Protein AF-A0A3M2HFK4-F1 (afdb_monomer_lite)

Radius of gyration: 16.86 Å; chains: 1; bounding box: 37×34×48 Å

Secondary structure (DSSP, 8-state):
-GGGTTSBP-SS--TT----BPPPHHHHHHHHHTT----B--SS---GGGS-HHHHHHHHHHHHHHHHHHHTS---EEEPGGG---HHHHHHHHHTT-SEEEEESTT-S-S--TTSEEE----TT--HHHHHHHHT-SPPPHHHHHHHHHHHHHHHHHHHHHHHHSTTTTS--

Structure (mmCIF, N/CA/C/O backbone):
data_AF-A0A3M2HFK4-F1
#
_entry.id   AF-A0A3M2HFK4-F1
#
loop_
_atom_site.group_PDB
_atom_site.id
_atom_site.type_symbol
_atom_site.label_atom_id
_atom_site.label_alt_id
_atom_site.label_comp_id
_atom_site.label_asym_id
_atom_site.label_entity_id
_atom_site.label_seq_id
_atom_site.pdbx_PDB_ins_code
_atom_site.Cartn_x
_atom_site.Cartn_y
_atom_site.Cartn_z
_atom_site.occupancy
_atom_site.B_iso_or_equiv
_atom_site.auth_seq_id
_atom_site.auth_comp_id
_atom_site.auth_asym_id
_atom_site.auth_atom_id
_atom_site.pdbx_PDB_model_num
ATOM 1 N N . MET A 1 1 ? -0.763 0.493 5.936 1.00 91.19 1 MET A N 1
ATOM 2 C CA . MET A 1 1 ? -0.312 -0.414 7.010 1.00 91.19 1 MET A CA 1
ATOM 3 C C . MET A 1 1 ? -0.857 0.105 8.316 1.00 91.19 1 MET A C 1
ATOM 5 O O . MET A 1 1 ? -0.558 1.248 8.645 1.00 91.19 1 MET A O 1
ATOM 9 N N . SER A 1 2 ? -1.664 -0.670 9.030 1.00 94.75 2 SER A N 1
ATOM 10 C CA . SER A 1 2 ? -2.303 -0.170 10.253 1.00 94.75 2 SER A CA 1
ATOM 11 C C . SER A 1 2 ? -1.352 -0.094 11.458 1.00 94.75 2 SER A C 1
ATOM 13 O O . SER A 1 2 ? -1.456 0.827 12.259 1.00 94.75 2 SER A O 1
ATOM 15 N N . GLY A 1 3 ? -0.334 -0.960 11.547 1.00 93.81 3 GLY A N 1
ATOM 16 C CA . GLY A 1 3 ? 0.623 -0.967 12.667 1.00 93.81 3 GLY A CA 1
ATOM 17 C C . GLY A 1 3 ? 1.569 0.240 12.718 1.00 93.81 3 GLY A C 1
ATOM 18 O O . GLY A 1 3 ? 2.353 0.380 13.658 1.00 93.81 3 GLY A O 1
ATOM 19 N N . PHE A 1 4 ? 1.503 1.116 11.712 1.00 93.69 4 PHE A N 1
ATOM 20 C CA . PHE A 1 4 ? 2.394 2.259 11.542 1.00 93.69 4 PHE A CA 1
ATOM 21 C C . PHE A 1 4 ? 1.680 3.610 11.508 1.00 93.69 4 PHE A C 1
ATOM 23 O O . PHE A 1 4 ? 2.335 4.609 11.238 1.00 93.69 4 PHE A O 1
ATOM 30 N N . LEU A 1 5 ? 0.379 3.690 11.805 1.00 94.69 5 LEU A N 1
ATOM 31 C CA . LEU A 1 5 ? -0.330 4.975 11.807 1.00 94.69 5 LEU A CA 1
ATOM 32 C C . LEU A 1 5 ? 0.353 5.990 12.737 1.00 94.69 5 LEU A C 1
ATOM 34 O O . LEU A 1 5 ? 0.573 5.726 13.918 1.00 94.69 5 LEU A O 1
ATOM 38 N N . GLY A 1 6 ? 0.732 7.145 12.187 1.00 94.56 6 GLY A N 1
ATOM 39 C CA . GLY A 1 6 ? 1.456 8.203 12.895 1.00 94.56 6 GLY A CA 1
ATOM 40 C C . GLY A 1 6 ? 2.903 7.877 13.290 1.00 94.56 6 GLY A C 1
ATOM 41 O O . GLY A 1 6 ? 3.545 8.721 13.922 1.00 94.56 6 GLY A O 1
ATOM 42 N N . ARG A 1 7 ? 3.424 6.695 12.932 1.00 92.25 7 ARG A N 1
ATOM 43 C CA . ARG A 1 7 ? 4.779 6.216 13.251 1.00 92.25 7 ARG A CA 1
ATOM 44 C C . ARG A 1 7 ? 5.723 6.394 12.061 1.00 92.25 7 ARG A C 1
ATOM 46 O O . ARG A 1 7 ? 5.300 6.627 10.931 1.00 92.25 7 ARG A O 1
ATOM 53 N N . TRP A 1 8 ? 7.019 6.280 12.319 1.00 89.12 8 TRP A N 1
ATOM 54 C CA . TRP A 1 8 ? 8.048 6.294 11.280 1.00 89.12 8 TRP A CA 1
ATOM 55 C C . TRP A 1 8 ? 8.112 4.954 10.546 1.00 89.12 8 TRP A C 1
ATOM 57 O O . TRP A 1 8 ? 7.938 3.904 11.171 1.00 89.12 8 TRP A O 1
ATOM 67 N N . ASN A 1 9 ? 8.398 4.975 9.242 1.00 84.69 9 ASN A N 1
ATOM 68 C CA . ASN A 1 9 ? 8.716 3.756 8.507 1.00 84.69 9 ASN A CA 1
ATOM 69 C C . ASN A 1 9 ? 9.968 3.102 9.103 1.00 84.69 9 ASN A C 1
ATOM 71 O O . ASN A 1 9 ? 10.972 3.757 9.384 1.00 84.69 9 ASN A O 1
ATOM 75 N N . THR A 1 10 ? 9.909 1.789 9.309 1.00 79.69 10 THR A N 1
ATOM 76 C CA . THR A 1 10 ? 11.051 1.045 9.850 1.00 79.69 10 THR A CA 1
ATOM 77 C C . THR A 1 10 ? 11.559 -0.021 8.899 1.00 79.69 10 THR A C 1
ATOM 79 O O . THR A 1 10 ? 12.628 -0.556 9.146 1.00 79.69 10 THR A O 1
ATOM 82 N N . TRP A 1 11 ? 10.851 -0.371 7.829 1.00 74.31 11 TRP A N 1
ATOM 83 C CA . TRP A 1 11 ? 11.284 -1.456 6.947 1.00 74.31 11 TRP A CA 1
ATOM 84 C C . TRP A 1 11 ? 12.324 -1.021 5.922 1.00 74.31 11 TRP A C 1
ATOM 86 O O . TRP A 1 11 ? 13.172 -1.845 5.602 1.00 74.31 11 TRP A O 1
ATOM 96 N N . ASP A 1 12 ? 12.267 0.208 5.410 1.00 70.62 12 ASP A N 1
ATOM 97 C CA . ASP A 1 12 ? 13.132 0.631 4.310 1.00 70.62 12 ASP A CA 1
ATOM 98 C C . ASP A 1 12 ? 14.600 0.736 4.737 1.00 70.62 12 ASP A C 1
ATOM 100 O O . ASP A 1 12 ? 14.936 1.227 5.817 1.00 70.62 12 ASP A O 1
ATOM 104 N N . VAL A 1 13 ? 15.488 0.285 3.850 1.00 66.19 13 VAL A N 1
ATOM 105 C CA . VAL A 1 13 ? 16.907 0.633 3.919 1.00 66.19 13 VAL A CA 1
ATOM 106 C C . VAL A 1 13 ? 17.018 2.015 3.292 1.00 66.19 13 VAL A C 1
ATOM 108 O O . VAL A 1 13 ? 16.861 2.136 2.080 1.00 66.19 13 VAL A O 1
ATOM 111 N N . ASN A 1 14 ? 17.247 3.041 4.112 1.00 63.97 14 ASN A N 1
ATOM 112 C CA . ASN A 1 14 ? 17.316 4.429 3.657 1.00 63.97 14 ASN A CA 1
ATOM 113 C C . ASN A 1 14 ? 18.772 4.908 3.669 1.00 63.97 14 ASN A C 1
ATOM 115 O O . ASN A 1 14 ? 19.288 5.247 4.741 1.00 63.97 14 ASN A O 1
ATOM 119 N N . PRO A 1 15 ? 19.450 4.957 2.506 1.00 58.03 15 PRO A N 1
ATOM 120 C CA . PRO A 1 15 ? 20.736 5.631 2.396 1.00 58.03 15 PRO A CA 1
ATOM 121 C C . PRO A 1 15 ? 20.558 7.093 2.828 1.00 58.03 15 PRO A C 1
ATOM 123 O O . PRO A 1 15 ? 19.692 7.790 2.305 1.00 58.03 15 PRO A O 1
ATOM 126 N N . GLY A 1 16 ? 21.320 7.537 3.830 1.00 64.50 16 GLY A N 1
ATOM 127 C CA . GLY A 1 16 ? 21.197 8.884 4.405 1.00 64.50 16 GLY A CA 1
ATOM 128 C C . GLY A 1 16 ? 20.211 9.020 5.573 1.00 64.50 16 GLY A C 1
ATOM 129 O O . GLY A 1 16 ? 19.986 10.130 6.039 1.00 64.50 16 GLY A O 1
ATOM 130 N N . GLY A 1 17 ? 19.615 7.926 6.066 1.00 67.50 17 GLY A N 1
ATOM 131 C CA . GLY A 1 17 ? 18.834 7.935 7.313 1.00 67.50 17 GLY A CA 1
ATOM 132 C C . GLY A 1 17 ? 17.487 8.663 7.245 1.00 67.50 17 GLY A C 1
ATOM 133 O O . GLY A 1 17 ? 16.823 8.802 8.271 1.00 67.50 17 GLY A O 1
ATOM 134 N N . ILE A 1 18 ? 17.060 9.090 6.052 1.00 70.44 18 ILE A N 1
ATOM 135 C CA . ILE A 1 18 ? 15.759 9.725 5.828 1.00 70.44 18 ILE A CA 1
ATOM 136 C C . ILE A 1 18 ? 14.661 8.761 6.280 1.00 70.44 18 ILE A C 1
ATOM 138 O O . ILE A 1 18 ? 14.653 7.595 5.894 1.00 70.44 18 ILE A O 1
ATOM 142 N N . ARG A 1 19 ? 13.730 9.233 7.107 1.00 77.50 19 ARG A N 1
ATOM 143 C CA . ARG A 1 19 ? 12.541 8.479 7.513 1.00 77.50 19 ARG A CA 1
ATOM 144 C C . ARG A 1 19 ? 11.307 9.261 7.109 1.00 77.50 19 ARG A C 1
ATOM 146 O O . ARG A 1 19 ? 11.300 10.487 7.149 1.00 77.50 19 ARG A O 1
ATOM 153 N N . PHE A 1 20 ? 10.257 8.541 6.753 1.00 83.50 20 PHE A N 1
ATOM 154 C CA . PHE A 1 20 ? 8.957 9.111 6.445 1.00 83.50 20 PHE A CA 1
ATOM 155 C C . PHE A 1 20 ? 7.985 8.745 7.556 1.00 83.50 20 PHE A C 1
ATOM 157 O O . PHE A 1 20 ? 7.898 7.589 7.980 1.00 83.50 20 PHE A O 1
ATOM 164 N N . ARG A 1 21 ? 7.267 9.751 8.055 1.00 90.81 21 ARG A N 1
ATOM 165 C CA . ARG A 1 21 ? 6.197 9.540 9.022 1.00 90.81 21 ARG A CA 1
ATOM 166 C C . ARG A 1 21 ? 4.926 9.168 8.270 1.00 90.81 21 ARG A C 1
ATOM 168 O O . ARG A 1 21 ? 4.543 9.841 7.318 1.00 90.81 21 ARG A O 1
ATOM 175 N N . HIS A 1 22 ? 4.280 8.096 8.702 1.00 93.38 22 HIS A N 1
ATOM 176 C CA . HIS A 1 22 ? 2.998 7.676 8.158 1.00 93.38 22 HIS A CA 1
ATOM 177 C C . HIS A 1 22 ? 1.864 8.566 8.650 1.00 93.38 22 HIS A C 1
ATOM 179 O O . HIS A 1 22 ? 1.935 9.162 9.728 1.00 93.38 22 HIS A O 1
ATOM 185 N N . LEU A 1 23 ? 0.792 8.588 7.860 1.00 95.94 23 LEU A N 1
ATOM 186 C CA . LEU A 1 23 ? -0.444 9.274 8.204 1.00 95.94 23 LEU A CA 1
ATOM 187 C C . LEU A 1 23 ? -0.996 8.771 9.541 1.00 95.94 23 LEU A C 1
ATOM 189 O O . LEU A 1 23 ? -0.915 7.582 9.860 1.00 95.94 23 LEU A O 1
ATOM 193 N N . THR A 1 24 ? -1.547 9.684 10.331 1.00 97.12 24 THR A N 1
ATOM 194 C CA . THR A 1 24 ? -2.267 9.359 11.566 1.00 97.12 24 THR A CA 1
ATOM 195 C C . THR A 1 24 ? -3.680 8.859 11.257 1.00 97.12 24 THR A C 1
ATOM 197 O O . THR A 1 24 ? -4.197 9.062 10.160 1.00 97.12 24 THR A O 1
ATOM 200 N N . ALA A 1 25 ? -4.347 8.257 12.245 1.00 97.19 25 ALA A N 1
ATOM 201 C CA . ALA A 1 25 ? -5.755 7.873 12.119 1.00 97.19 25 ALA A CA 1
ATOM 202 C C . ALA A 1 25 ? -6.666 9.071 11.776 1.00 97.19 25 ALA A C 1
ATOM 204 O O . ALA A 1 25 ? -7.567 8.944 10.954 1.00 97.19 25 ALA A O 1
ATOM 205 N N . GLY A 1 26 ? -6.397 10.249 12.354 1.00 97.75 26 GLY A N 1
ATOM 206 C CA . GLY A 1 26 ? -7.141 11.473 12.037 1.00 97.75 26 GLY A CA 1
ATOM 207 C C . GLY A 1 26 ? -6.961 11.917 10.585 1.00 97.75 26 GLY A C 1
ATOM 208 O O . GLY A 1 26 ? -7.937 12.252 9.927 1.00 97.75 26 GLY A O 1
ATOM 209 N N . GLN A 1 27 ? -5.738 11.841 10.055 1.00 97.62 27 GLN A N 1
ATOM 210 C CA . GLN A 1 27 ? -5.472 12.158 8.648 1.00 97.62 27 GLN A CA 1
ATOM 211 C C . GLN A 1 27 ? -6.112 11.143 7.693 1.00 97.62 27 GLN A C 1
ATOM 213 O O . GLN A 1 27 ? -6.578 11.524 6.624 1.00 97.62 27 GLN A O 1
ATOM 218 N N . LEU A 1 28 ? -6.170 9.860 8.072 1.00 97.31 28 LEU A N 1
ATOM 219 C CA . LEU A 1 28 ? -6.895 8.861 7.284 1.00 97.31 28 LEU A CA 1
ATOM 220 C C . LEU A 1 28 ? -8.398 9.148 7.232 1.00 97.31 28 LEU A C 1
ATOM 222 O O . LEU A 1 28 ? -8.973 9.050 6.153 1.00 97.31 28 LEU A O 1
ATOM 226 N N . ARG A 1 29 ? -9.013 9.548 8.354 1.00 97.19 29 ARG A N 1
ATOM 227 C CA . ARG A 1 29 ? -10.420 9.981 8.370 1.00 97.19 29 ARG A CA 1
ATOM 228 C C . ARG A 1 29 ? -10.664 11.164 7.445 1.00 97.19 29 ARG A C 1
ATOM 230 O O . ARG A 1 29 ? -11.549 11.083 6.609 1.00 97.19 29 ARG A O 1
ATOM 237 N N . GLN A 1 30 ? -9.825 12.196 7.523 1.00 97.75 30 GLN A N 1
ATOM 238 C CA . GLN A 1 30 ? -9.936 13.373 6.654 1.00 97.75 30 GLN A CA 1
ATOM 239 C C . GLN A 1 30 ? -9.860 13.012 5.165 1.00 97.75 30 GLN A C 1
ATOM 241 O O . GLN A 1 30 ? -10.624 13.534 4.360 1.00 97.75 30 GLN A O 1
ATOM 246 N N . LEU A 1 31 ? -8.951 12.108 4.782 1.00 97.19 31 LEU A N 1
ATOM 247 C CA . LEU A 1 31 ? -8.864 11.634 3.398 1.00 97.19 31 LEU A CA 1
ATOM 248 C C . LEU A 1 31 ? -10.107 10.836 2.994 1.00 97.19 31 LEU A C 1
ATOM 250 O O . LEU A 1 31 ? -10.618 11.029 1.893 1.00 97.19 31 LEU A O 1
ATOM 254 N N . HIS A 1 32 ? -10.604 9.970 3.879 1.00 96.62 32 HIS A N 1
ATOM 255 C CA . HIS A 1 32 ? -11.813 9.196 3.621 1.00 96.62 32 HIS A CA 1
ATOM 256 C C . HIS A 1 32 ? -13.046 10.095 3.443 1.00 96.62 32 HIS A C 1
ATOM 258 O O . HIS A 1 32 ? -13.763 9.957 2.456 1.00 96.62 32 HIS A O 1
ATOM 264 N N . GLU A 1 33 ? -13.238 11.073 4.332 1.00 96.94 33 GLU A N 1
ATOM 265 C CA . GLU A 1 33 ? -14.296 12.092 4.249 1.00 96.94 33 GLU A CA 1
ATOM 266 C C . GLU A 1 33 ? -14.186 12.937 2.969 1.00 96.94 33 GLU A C 1
ATOM 268 O O . GLU A 1 33 ? -15.196 13.349 2.404 1.00 96.94 33 GLU A O 1
ATOM 273 N N . ALA A 1 34 ? -12.968 13.138 2.458 1.00 97.50 34 ALA A N 1
ATOM 274 C CA . ALA A 1 34 ? -12.711 13.794 1.177 1.00 97.50 34 ALA A CA 1
ATOM 275 C C . ALA A 1 34 ? -12.912 12.879 -0.053 1.00 97.50 34 ALA A C 1
ATOM 277 O O . ALA A 1 34 ? -12.567 13.270 -1.169 1.00 97.50 34 ALA A O 1
ATOM 278 N N . GLY A 1 35 ? -13.437 11.662 0.124 1.00 96.62 35 GLY A N 1
ATOM 279 C CA . GLY A 1 35 ? -13.766 10.730 -0.957 1.00 96.62 35 GLY A CA 1
ATOM 280 C C . GLY A 1 35 ? -12.612 9.839 -1.425 1.00 96.62 35 GLY A C 1
ATOM 281 O O . GLY A 1 35 ? -12.724 9.198 -2.470 1.00 96.62 35 GLY A O 1
ATOM 282 N N . TRP A 1 36 ? -11.497 9.779 -0.689 1.00 97.12 36 TRP A N 1
ATOM 283 C CA . TRP A 1 36 ? -10.386 8.888 -1.031 1.00 97.12 36 TRP A CA 1
ATOM 284 C C . TRP A 1 36 ? -10.653 7.451 -0.572 1.00 97.12 36 TRP A C 1
ATOM 286 O O . TRP A 1 36 ? -11.127 7.203 0.540 1.00 97.12 36 TRP A O 1
ATOM 296 N N . GLU A 1 37 ? -10.246 6.483 -1.396 1.00 96.44 37 GLU A N 1
ATOM 297 C CA . GLU A 1 37 ? -10.156 5.087 -0.968 1.00 96.44 37 GLU A CA 1
ATOM 298 C C . GLU A 1 37 ? -8.953 4.894 -0.031 1.00 96.44 37 GLU A C 1
ATOM 300 O O . GLU A 1 37 ? -7.815 5.238 -0.368 1.00 96.44 37 GLU A O 1
ATOM 305 N N . ILE A 1 38 ? -9.188 4.261 1.121 1.00 97.38 38 ILE A N 1
ATOM 306 C CA . ILE A 1 38 ? -8.129 3.831 2.036 1.00 97.38 38 ILE A CA 1
ATOM 307 C C . ILE A 1 38 ? -7.917 2.317 1.896 1.00 97.38 38 ILE A C 1
ATOM 309 O O . ILE A 1 38 ? -8.629 1.509 2.486 1.00 97.38 38 ILE A O 1
ATOM 313 N N . GLY A 1 39 ? -6.909 1.925 1.113 1.00 96.88 39 GLY A N 1
ATOM 314 C CA . GLY A 1 39 ? -6.537 0.519 0.914 1.00 96.88 39 GLY A CA 1
ATOM 315 C C . GLY A 1 39 ? -5.677 -0.083 2.039 1.00 96.88 39 GLY A C 1
ATOM 316 O O . GLY A 1 39 ? -5.004 0.613 2.806 1.00 96.88 39 GLY A O 1
ATOM 317 N N . CYS A 1 40 ? -5.632 -1.415 2.102 1.00 97.69 40 CYS A N 1
ATOM 318 C CA . CYS A 1 40 ? -4.786 -2.173 3.022 1.00 97.69 40 CYS A CA 1
ATOM 319 C C . CYS A 1 40 ? -3.387 -2.424 2.443 1.00 97.69 40 CYS A C 1
ATOM 321 O O . CYS A 1 40 ? -3.208 -2.602 1.240 1.00 97.69 40 CYS A O 1
ATOM 323 N N . HIS A 1 41 ? -2.378 -2.489 3.315 1.00 97.12 41 HIS A N 1
ATOM 324 C CA . HIS A 1 41 ? -1.003 -2.824 2.929 1.00 97.12 41 HIS A CA 1
ATOM 325 C C . HIS A 1 41 ? -0.311 -3.693 3.994 1.00 97.12 41 HIS A C 1
ATOM 327 O O . HIS A 1 41 ? 0.841 -3.455 4.338 1.00 97.12 41 HIS A O 1
ATOM 333 N N . SER A 1 42 ? -1.053 -4.665 4.540 1.00 97.50 42 SER A N 1
ATOM 334 C CA . SER A 1 42 ? -0.702 -5.473 5.722 1.00 97.50 42 SER A CA 1
ATOM 335 C C . SER A 1 42 ? -0.507 -4.665 7.016 1.00 97.50 42 SER A C 1
ATOM 337 O O . SER A 1 42 ? -0.513 -3.432 7.012 1.00 97.50 42 SER A O 1
ATOM 339 N N . HIS A 1 43 ? -0.371 -5.354 8.150 1.00 96.75 43 HIS A N 1
ATOM 340 C CA . HIS A 1 43 ? -0.215 -4.718 9.456 1.00 96.75 43 HIS A CA 1
ATOM 341 C C . HIS A 1 43 ? 1.200 -4.162 9.661 1.00 96.75 43 HIS A C 1
ATOM 343 O O . HIS A 1 43 ? 1.346 -2.978 9.974 1.00 96.75 43 HIS A O 1
ATOM 349 N N . THR A 1 44 ? 2.234 -4.985 9.444 1.00 93.75 44 THR A N 1
ATOM 350 C CA . THR A 1 44 ? 3.637 -4.645 9.745 1.00 93.75 44 THR A CA 1
ATOM 351 C C . THR A 1 44 ? 4.580 -4.600 8.539 1.00 93.75 44 THR A C 1
ATOM 353 O O . THR A 1 44 ? 5.786 -4.433 8.720 1.00 93.75 44 THR A O 1
ATOM 356 N N . HIS A 1 45 ? 4.065 -4.723 7.310 1.00 93.12 45 HIS A N 1
ATOM 357 C CA . HIS A 1 45 ? 4.857 -4.676 6.071 1.00 93.12 45 HIS A CA 1
ATOM 358 C C . HIS A 1 45 ? 5.907 -5.800 5.940 1.00 93.12 45 HIS A C 1
ATOM 360 O O . HIS A 1 45 ? 7.020 -5.610 5.443 1.00 93.12 45 HIS A O 1
ATOM 366 N N . ARG A 1 46 ? 5.572 -7.007 6.406 1.00 91.12 46 ARG A N 1
ATOM 367 C CA . ARG A 1 46 ? 6.421 -8.200 6.247 1.00 91.12 46 ARG A CA 1
ATOM 368 C C . ARG A 1 46 ? 6.249 -8.833 4.863 1.00 91.12 46 ARG A C 1
ATOM 370 O O . ARG A 1 46 ? 5.201 -8.703 4.234 1.00 91.12 46 ARG A O 1
ATOM 377 N N . ASP A 1 47 ? 7.257 -9.583 4.404 1.00 92.75 47 ASP A N 1
ATOM 378 C CA . ASP A 1 47 ? 7.099 -10.470 3.239 1.00 92.75 47 ASP A CA 1
ATOM 379 C C . ASP A 1 47 ? 6.135 -11.612 3.593 1.00 92.75 47 ASP A C 1
ATOM 381 O O . ASP A 1 47 ? 6.513 -12.618 4.201 1.00 92.75 47 ASP A O 1
ATOM 385 N N . LEU A 1 48 ? 4.876 -11.439 3.195 1.00 95.62 48 LEU A N 1
ATOM 386 C CA . LEU A 1 48 ? 3.762 -12.329 3.513 1.00 95.62 48 LEU A CA 1
ATOM 387 C C . LEU A 1 48 ? 3.990 -13.772 3.050 1.00 95.62 48 LEU A C 1
ATOM 389 O O . LEU A 1 48 ? 3.501 -14.711 3.677 1.00 95.62 48 LEU A O 1
ATOM 393 N N . ARG A 1 49 ? 4.788 -13.976 1.995 1.00 95.12 49 ARG A N 1
ATOM 394 C CA . ARG A 1 49 ? 5.080 -15.310 1.449 1.00 95.12 49 ARG A CA 1
ATOM 395 C C . ARG A 1 49 ? 5.839 -16.180 2.448 1.00 95.12 49 ARG A C 1
ATOM 397 O O . ARG A 1 49 ? 5.716 -17.401 2.380 1.00 95.12 49 ARG A O 1
ATOM 404 N N . ARG A 1 50 ? 6.596 -15.555 3.357 1.00 94.25 50 ARG A N 1
ATOM 405 C CA . ARG A 1 50 ? 7.476 -16.205 4.342 1.00 94.25 50 ARG A CA 1
ATOM 406 C C 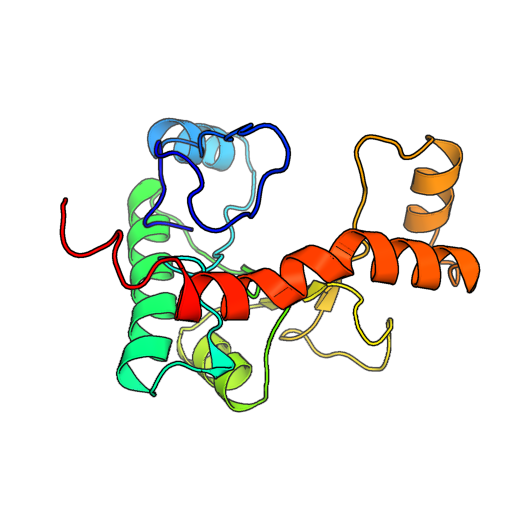. ARG A 1 50 ? 6.813 -16.460 5.693 1.00 94.25 50 ARG A C 1
ATOM 408 O O . ARG A 1 50 ? 7.402 -17.132 6.533 1.00 94.25 50 ARG A O 1
ATOM 415 N N . LEU A 1 51 ? 5.624 -15.912 5.927 1.00 95.00 51 LEU A N 1
ATOM 416 C CA . LEU A 1 51 ? 4.896 -16.125 7.174 1.00 95.00 51 LEU A CA 1
ATOM 417 C C . LEU A 1 51 ? 4.213 -17.489 7.160 1.00 95.00 51 LEU A C 1
ATOM 419 O O . LEU A 1 51 ? 3.703 -17.910 6.121 1.00 95.00 51 LEU A O 1
ATOM 423 N N . ASN A 1 52 ? 4.130 -18.142 8.318 1.00 96.62 52 ASN A N 1
ATOM 424 C CA . ASN A 1 52 ? 3.208 -19.262 8.485 1.00 96.62 52 ASN A CA 1
ATOM 425 C C . ASN A 1 52 ? 1.750 -18.790 8.315 1.00 96.62 52 ASN A C 1
ATOM 427 O O . ASN A 1 52 ? 1.469 -17.592 8.265 1.00 96.62 52 ASN A O 1
ATOM 431 N N . GLU A 1 53 ? 0.820 -19.731 8.199 1.00 96.62 53 GLU A N 1
ATOM 432 C CA . GLU A 1 53 ? -0.597 -19.444 7.955 1.00 96.62 53 GLU A CA 1
ATOM 433 C C . GLU A 1 53 ? -1.199 -18.491 8.994 1.00 96.62 53 GLU A C 1
ATOM 435 O O . GLU A 1 53 ? -1.709 -17.430 8.637 1.00 96.62 53 GLU A O 1
ATOM 440 N N . ARG A 1 54 ? -1.020 -18.793 10.286 1.00 97.56 54 ARG A N 1
ATOM 441 C CA . ARG A 1 54 ? -1.494 -17.928 11.376 1.00 97.56 54 ARG A CA 1
ATOM 442 C C . ARG A 1 54 ? -0.936 -16.510 11.270 1.00 97.56 54 ARG A C 1
ATOM 444 O O . ARG A 1 54 ? -1.662 -15.557 11.514 1.00 97.56 54 ARG A O 1
ATOM 451 N N . GLY A 1 55 ? 0.348 -16.354 10.949 1.00 97.38 55 GLY A N 1
ATOM 452 C CA . GLY A 1 55 ? 0.995 -15.051 10.796 1.00 97.38 55 GLY A CA 1
ATOM 453 C C . GLY A 1 55 ? 0.509 -14.283 9.568 1.00 97.38 55 GLY A C 1
ATOM 454 O O . GLY A 1 55 ? 0.307 -13.076 9.659 1.00 97.38 55 GLY A O 1
ATOM 455 N N . LEU A 1 56 ? 0.288 -14.981 8.451 1.00 98.19 56 LEU A N 1
ATOM 456 C CA . LEU A 1 56 ? -0.265 -14.410 7.224 1.00 98.19 56 LEU A CA 1
ATOM 457 C C . LEU A 1 56 ? -1.669 -13.846 7.460 1.00 98.19 56 LEU A C 1
ATOM 459 O O . LEU A 1 56 ? -1.898 -12.670 7.187 1.00 98.19 56 LEU A O 1
ATOM 463 N N . ILE A 1 57 ? -2.571 -14.663 8.009 1.00 97.94 57 ILE A N 1
ATOM 464 C CA . ILE A 1 57 ? -3.956 -14.266 8.290 1.00 97.94 57 ILE A CA 1
ATOM 465 C C . ILE A 1 57 ? -3.967 -13.074 9.249 1.00 97.94 57 ILE A C 1
ATOM 467 O O . ILE A 1 57 ? -4.622 -12.071 8.987 1.00 97.94 57 ILE A O 1
ATOM 471 N N . ARG A 1 58 ? -3.153 -13.115 10.314 1.00 97.75 58 ARG A N 1
ATOM 472 C CA . ARG A 1 58 ? -3.072 -12.013 11.284 1.00 97.75 58 ARG A CA 1
ATOM 473 C C . ARG A 1 58 ? -2.618 -10.699 10.652 1.00 97.75 58 ARG A C 1
ATOM 475 O O . ARG A 1 58 ? -3.163 -9.660 10.996 1.00 97.75 58 ARG A O 1
ATOM 482 N N . GLU A 1 59 ? -1.628 -10.724 9.758 1.00 98.31 59 GLU A N 1
ATOM 483 C CA . GLU A 1 59 ? -1.151 -9.523 9.054 1.00 98.31 59 GLU A CA 1
ATOM 484 C C . GLU A 1 59 ? -2.232 -8.882 8.179 1.00 98.31 59 GLU A C 1
ATOM 486 O O . GLU A 1 59 ? -2.268 -7.656 8.050 1.00 98.31 59 GLU A O 1
ATOM 491 N N . ILE A 1 60 ? -3.079 -9.708 7.567 1.00 98.44 60 ILE A N 1
ATOM 492 C CA . ILE A 1 60 ? -4.125 -9.284 6.640 1.00 98.44 60 ILE A CA 1
ATOM 493 C C . ILE A 1 60 ? -5.354 -8.805 7.422 1.00 98.44 60 ILE A C 1
ATOM 495 O O . ILE A 1 60 ? -5.721 -7.631 7.331 1.00 98.44 60 ILE A O 1
ATOM 499 N N . ASP A 1 61 ? -5.937 -9.670 8.253 1.00 97.56 61 ASP A N 1
ATOM 500 C CA . ASP A 1 61 ? -7.201 -9.410 8.948 1.00 97.56 61 ASP A CA 1
ATOM 501 C C . ASP A 1 61 ? -7.090 -8.281 9.956 1.00 97.56 61 ASP A C 1
ATOM 503 O O . ASP A 1 61 ? -7.959 -7.411 10.016 1.00 97.56 61 ASP A O 1
ATOM 507 N N . ARG A 1 62 ? -6.006 -8.265 10.741 1.00 97.69 62 ARG A N 1
ATOM 508 C CA . ARG A 1 62 ? -5.794 -7.208 11.730 1.00 97.69 62 ARG A CA 1
ATOM 509 C C . ARG A 1 62 ? -5.727 -5.852 11.048 1.00 97.69 62 ARG A C 1
ATOM 511 O O . ARG A 1 62 ? -6.372 -4.914 11.498 1.00 97.69 62 ARG A O 1
ATOM 518 N N . SER A 1 63 ? -4.988 -5.758 9.941 1.00 97.56 63 SER A N 1
ATOM 519 C CA . SER A 1 63 ? -4.889 -4.491 9.227 1.00 97.56 63 SER A CA 1
ATOM 520 C C . SER A 1 63 ? -6.189 -4.082 8.563 1.00 97.56 63 SER A C 1
ATOM 522 O O . SER A 1 63 ? -6.429 -2.883 8.465 1.00 97.56 63 SER A O 1
ATOM 524 N N . ARG A 1 64 ? -7.003 -5.031 8.092 1.00 97.56 64 ARG A N 1
ATOM 525 C CA . ARG A 1 64 ? -8.327 -4.731 7.545 1.00 97.56 64 ARG A CA 1
ATOM 526 C C . ARG A 1 64 ? -9.241 -4.152 8.626 1.00 97.56 64 ARG A C 1
ATOM 528 O O . ARG A 1 64 ? -9.796 -3.081 8.421 1.00 97.56 64 ARG A O 1
ATOM 535 N N . LYS A 1 65 ? -9.337 -4.828 9.776 1.00 97.00 65 LYS A N 1
ATOM 536 C CA . LYS A 1 65 ? -10.193 -4.430 10.907 1.00 97.00 65 LYS A CA 1
ATOM 537 C C . LYS A 1 65 ? -9.796 -3.075 11.483 1.00 97.00 65 LYS A C 1
ATOM 539 O O . LYS A 1 65 ? -10.620 -2.174 11.512 1.00 97.00 65 LYS A O 1
ATOM 544 N N . GLU A 1 66 ? -8.520 -2.895 11.826 1.00 97.12 66 GLU A N 1
ATOM 545 C CA . GLU A 1 66 ? -8.034 -1.633 12.401 1.00 97.12 66 GLU A CA 1
ATOM 546 C C . GLU A 1 66 ? -8.239 -0.444 11.447 1.00 97.12 66 GLU A C 1
ATOM 548 O O . GLU A 1 66 ? -8.534 0.658 11.893 1.00 97.12 66 GLU A O 1
ATOM 553 N N . LEU A 1 67 ? -8.087 -0.637 10.129 1.00 97.25 67 LEU A N 1
ATOM 554 C CA 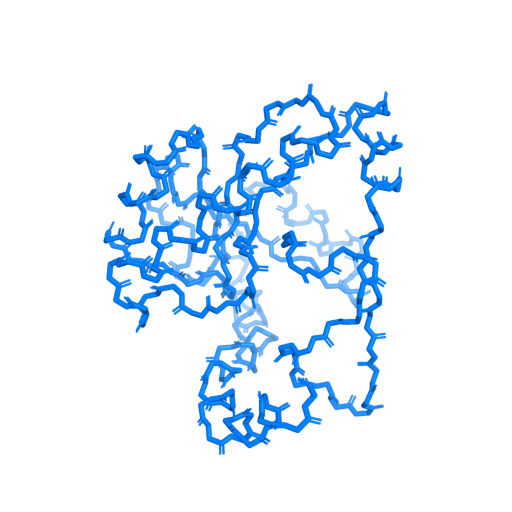. LEU A 1 67 ? -8.359 0.433 9.163 1.00 97.25 67 LEU A CA 1
ATOM 555 C C . LEU A 1 67 ? -9.858 0.721 9.051 1.00 97.25 67 LEU A C 1
ATOM 557 O O . LEU A 1 67 ? -10.236 1.885 9.126 1.00 97.25 67 LEU A O 1
ATOM 561 N N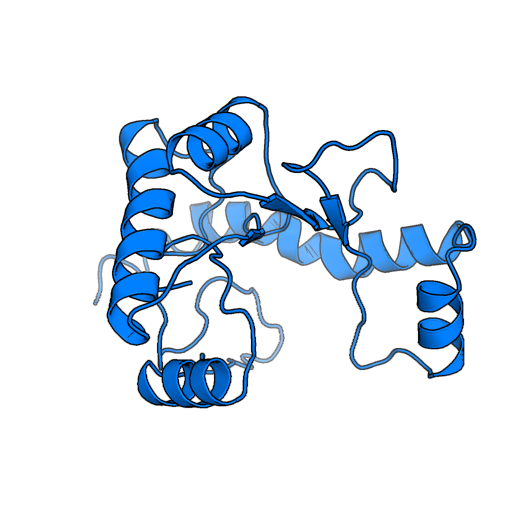 . ALA A 1 68 ? -10.694 -0.313 8.928 1.00 96.44 68 ALA A N 1
ATOM 562 C CA . ALA A 1 68 ? -12.145 -0.156 8.864 1.00 96.44 68 ALA A CA 1
ATOM 563 C C . ALA A 1 68 ? -12.699 0.577 10.098 1.00 96.44 68 ALA A C 1
ATOM 565 O O . ALA A 1 68 ? -13.557 1.439 9.960 1.00 96.44 68 ALA A O 1
ATOM 566 N N . GLU A 1 69 ? -12.161 0.302 11.289 1.00 96.88 69 GLU A N 1
ATOM 567 C CA . GLU A 1 69 ? -12.518 0.994 12.536 1.00 96.88 69 GLU A CA 1
ATOM 568 C C . GLU A 1 69 ? -12.087 2.468 12.552 1.00 96.88 69 GLU A C 1
ATOM 570 O O . GLU A 1 69 ? -12.781 3.310 13.115 1.00 96.88 69 GLU A O 1
ATOM 575 N N . VAL A 1 70 ? -10.951 2.816 11.933 1.00 96.12 70 VAL A N 1
ATOM 576 C CA . VAL A 1 70 ? -10.424 4.193 11.954 1.00 96.12 70 VAL A CA 1
ATOM 577 C C . VAL A 1 70 ? -11.357 5.183 11.265 1.00 96.12 70 VAL A C 1
ATOM 579 O O . VAL A 1 70 ? -11.448 6.322 11.732 1.00 96.12 70 VAL A O 1
ATOM 582 N N . PHE A 1 71 ? -11.992 4.774 10.166 1.00 91.44 71 PHE A N 1
ATOM 583 C CA . PHE A 1 71 ? -12.834 5.633 9.328 1.00 91.44 71 PHE A CA 1
ATOM 584 C C . PHE A 1 71 ? -14.262 5.106 9.130 1.00 91.44 71 PHE A C 1
ATOM 586 O O . PHE A 1 71 ? -15.004 5.675 8.338 1.00 91.44 71 PHE A O 1
ATOM 593 N N . SER A 1 72 ? -14.654 4.058 9.861 1.00 91.75 72 SER A N 1
ATOM 594 C CA . SER A 1 72 ? -15.986 3.438 9.814 1.00 91.75 72 SER A CA 1
ATOM 595 C C . SER A 1 72 ? -16.449 3.089 8.395 1.00 91.75 72 SER A C 1
ATOM 597 O O . SER A 1 72 ? -17.580 3.382 8.013 1.00 91.75 72 SER A O 1
ATOM 599 N N . GLY A 1 73 ? -15.572 2.466 7.604 1.00 89.94 73 GLY A N 1
ATOM 600 C CA . GLY A 1 73 ? -15.834 2.164 6.196 1.00 89.94 73 GLY A CA 1
ATOM 601 C C . GLY A 1 73 ? -15.205 0.861 5.714 1.00 89.94 73 GLY A C 1
ATOM 602 O O . GLY A 1 73 ? -14.502 0.160 6.445 1.00 89.94 73 GLY A O 1
ATOM 603 N N . GLU A 1 74 ? -15.459 0.527 4.452 1.00 93.56 74 GLU A N 1
ATOM 604 C CA . GLU A 1 74 ? -14.930 -0.689 3.839 1.00 93.56 74 GLU A CA 1
ATOM 605 C C . GLU A 1 74 ? -13.484 -0.521 3.363 1.00 93.56 74 GLU A C 1
ATOM 607 O O . GLU A 1 74 ? -13.083 0.515 2.835 1.00 93.56 74 GLU A O 1
ATOM 612 N N . VAL A 1 75 ? -12.701 -1.593 3.496 1.00 97.06 75 VAL A N 1
ATOM 613 C CA . VAL A 1 75 ? -11.338 -1.682 2.962 1.00 97.06 75 VAL A CA 1
ATOM 614 C C . VAL A 1 75 ? -11.344 -2.704 1.824 1.00 97.06 75 VAL A C 1
ATOM 616 O O . VAL A 1 75 ? -11.335 -3.912 2.071 1.00 97.06 75 VAL A O 1
ATOM 619 N N . LEU A 1 76 ? -11.382 -2.223 0.580 1.00 96.75 76 LEU A N 1
ATOM 620 C CA . LEU A 1 76 ? -11.614 -3.058 -0.608 1.00 96.75 76 LEU A CA 1
ATOM 621 C C . LEU A 1 76 ? -10.329 -3.544 -1.283 1.00 96.75 76 LEU A C 1
ATOM 623 O O . LEU A 1 76 ? -10.265 -4.686 -1.743 1.00 96.75 76 LEU A O 1
ATOM 627 N N . THR A 1 77 ? -9.299 -2.702 -1.339 1.00 98.19 77 THR A N 1
ATOM 628 C CA . THR A 1 77 ? -8.059 -3.017 -2.059 1.00 98.19 77 THR A CA 1
ATOM 629 C C . THR A 1 77 ? -6.935 -3.428 -1.116 1.00 98.19 77 THR A C 1
ATOM 631 O O . THR A 1 77 ? -6.679 -2.774 -0.105 1.00 98.19 77 THR A O 1
ATOM 634 N N . PHE A 1 78 ? -6.197 -4.477 -1.483 1.00 98.50 78 PHE A N 1
ATOM 635 C CA . PHE A 1 78 ? -4.973 -4.904 -0.811 1.00 98.50 78 PHE A CA 1
ATOM 636 C C . PHE A 1 78 ? -3.745 -4.677 -1.699 1.00 98.50 78 PHE A C 1
ATOM 638 O O . PHE A 1 78 ? -3.606 -5.270 -2.768 1.00 98.50 78 PHE A O 1
ATOM 645 N N . ALA A 1 79 ? -2.801 -3.856 -1.248 1.00 97.56 79 ALA A N 1
ATOM 646 C CA . ALA A 1 79 ? -1.484 -3.741 -1.861 1.00 97.56 79 ALA A CA 1
ATOM 647 C C . ALA A 1 79 ? -0.516 -4.738 -1.214 1.00 97.56 79 ALA A C 1
ATOM 649 O O . ALA A 1 79 ? -0.336 -4.736 0.001 1.00 97.56 79 ALA A O 1
ATOM 650 N N . TYR A 1 80 ? 0.161 -5.569 -2.005 1.00 96.12 80 TYR A N 1
ATOM 651 C CA . TYR A 1 80 ? 1.126 -6.531 -1.458 1.00 96.12 80 TYR A CA 1
ATOM 652 C C . TYR A 1 80 ? 2.419 -5.833 -1.006 1.00 96.12 80 TYR A C 1
ATOM 654 O O . TYR A 1 80 ? 3.008 -5.115 -1.825 1.00 96.12 80 TYR A O 1
ATOM 662 N N . PRO A 1 81 ? 2.901 -6.038 0.241 1.00 93.50 81 PRO A N 1
ATOM 663 C CA . PRO A 1 81 ? 4.204 -5.538 0.687 1.00 93.50 81 PRO A CA 1
ATOM 664 C C . PRO A 1 81 ? 5.307 -5.888 -0.312 1.00 93.50 81 PRO A C 1
ATOM 666 O O . PRO A 1 81 ? 5.382 -7.016 -0.807 1.00 93.50 81 PRO A O 1
ATOM 669 N N . PHE A 1 82 ? 6.130 -4.898 -0.665 1.00 88.19 82 PHE A N 1
ATOM 670 C CA . PHE A 1 82 ? 7.188 -5.012 -1.685 1.00 88.19 82 PHE A CA 1
ATOM 671 C C . PHE A 1 82 ? 6.713 -5.439 -3.096 1.00 88.19 82 PHE A C 1
ATOM 673 O O . PHE A 1 82 ? 7.531 -5.737 -3.971 1.00 88.19 82 PHE A O 1
ATOM 680 N N . GLY A 1 83 ? 5.399 -5.492 -3.338 1.00 90.44 83 GLY A N 1
ATOM 681 C CA . GLY A 1 83 ? 4.794 -6.079 -4.534 1.00 90.44 83 GLY A CA 1
ATOM 682 C C . GLY A 1 83 ? 4.914 -7.605 -4.613 1.00 90.44 83 GLY A C 1
ATOM 683 O O . GLY A 1 83 ? 4.740 -8.156 -5.696 1.00 90.44 83 GLY A O 1
ATOM 684 N N . LEU A 1 84 ? 5.242 -8.284 -3.508 1.00 90.12 84 LEU A N 1
ATOM 685 C CA . LEU A 1 84 ? 5.541 -9.714 -3.468 1.00 90.12 84 LEU A CA 1
ATOM 686 C C . LEU A 1 84 ? 4.323 -10.537 -3.033 1.00 90.12 84 LEU A C 1
ATOM 688 O O . LEU A 1 84 ? 3.768 -10.330 -1.959 1.00 90.12 84 LEU A O 1
ATOM 692 N N . HIS A 1 85 ? 3.942 -11.525 -3.842 1.00 93.56 85 HIS A N 1
ATOM 693 C CA . HIS A 1 85 ? 2.819 -12.422 -3.561 1.00 93.56 85 HIS A CA 1
ATOM 694 C C . HIS A 1 85 ? 3.035 -13.802 -4.203 1.00 93.56 85 HIS A C 1
ATOM 696 O O . HIS A 1 85 ? 3.930 -13.992 -5.027 1.00 93.56 85 HIS A O 1
ATOM 702 N N . ASN A 1 86 ? 2.223 -14.779 -3.803 1.00 94.19 86 ASN A N 1
ATOM 703 C CA . ASN A 1 86 ? 2.092 -16.102 -4.419 1.00 94.19 86 ASN A CA 1
ATOM 704 C C . ASN A 1 86 ? 0.627 -16.572 -4.293 1.00 94.19 86 ASN A C 1
ATOM 706 O O . ASN A 1 86 ? -0.205 -15.819 -3.788 1.00 94.19 86 ASN A O 1
ATOM 710 N N . GLY A 1 87 ? 0.304 -17.787 -4.755 1.00 96.00 87 GLY A N 1
ATOM 711 C CA . GLY A 1 87 ? -1.065 -18.326 -4.693 1.00 96.00 87 GLY A CA 1
ATOM 712 C C . GLY A 1 87 ? -1.661 -18.276 -3.285 1.00 96.00 87 GLY A C 1
ATOM 713 O O . GLY A 1 87 ? -2.721 -17.694 -3.101 1.00 96.00 87 GLY A O 1
ATOM 714 N N . ARG A 1 88 ? -0.909 -18.755 -2.287 1.00 97.50 88 ARG A N 1
ATOM 715 C CA . ARG A 1 88 ? -1.310 -18.748 -0.872 1.00 97.50 88 ARG A CA 1
ATOM 716 C C . ARG A 1 88 ? -1.626 -17.348 -0.335 1.00 97.50 88 ARG A C 1
ATOM 718 O O . ARG A 1 88 ? -2.616 -17.165 0.356 1.00 97.50 88 ARG A O 1
ATOM 725 N N . VAL A 1 89 ? -0.791 -16.354 -0.645 1.00 98.06 89 VAL A N 1
ATOM 726 C CA . VAL A 1 89 ? -1.016 -14.967 -0.196 1.00 98.06 89 VAL A CA 1
ATOM 727 C C . VAL A 1 89 ? -2.240 -14.353 -0.877 1.00 98.06 89 VAL A C 1
ATOM 729 O O . VAL A 1 89 ? -2.991 -13.633 -0.228 1.00 98.06 89 VAL A O 1
ATOM 732 N N . ARG A 1 90 ? -2.454 -14.623 -2.171 1.00 97.69 90 ARG A N 1
ATOM 733 C CA . ARG A 1 90 ? -3.643 -14.129 -2.884 1.00 97.69 90 ARG A CA 1
ATOM 734 C C . ARG A 1 90 ? -4.923 -14.763 -2.352 1.00 97.69 90 ARG A C 1
ATOM 736 O O . ARG A 1 90 ? -5.905 -14.052 -2.195 1.00 97.69 90 ARG A O 1
ATOM 743 N N . GLU A 1 91 ? -4.879 -16.054 -2.039 1.00 98.00 91 GLU A N 1
ATOM 744 C CA . GLU A 1 91 ? -6.006 -16.771 -1.449 1.00 98.00 91 GLU A CA 1
ATOM 745 C C . GLU A 1 91 ? -6.390 -16.184 -0.090 1.00 98.00 91 GLU A C 1
ATOM 747 O O . GLU A 1 91 ? -7.528 -15.778 0.095 1.00 98.00 91 GLU A O 1
ATOM 752 N N . ALA A 1 92 ? -5.418 -15.973 0.802 1.00 98.19 92 ALA A N 1
ATOM 753 C CA . ALA A 1 92 ? -5.685 -15.345 2.096 1.00 98.19 92 ALA A CA 1
ATOM 754 C C . ALA A 1 92 ? -6.270 -13.923 1.969 1.00 98.19 92 ALA A C 1
ATOM 756 O O . ALA A 1 92 ? -7.107 -13.519 2.768 1.00 98.19 92 ALA A O 1
ATOM 757 N N . VAL A 1 93 ? -5.856 -13.147 0.957 1.00 98.25 93 VAL A N 1
ATOM 758 C CA . VAL A 1 93 ? -6.466 -11.836 0.666 1.00 98.25 93 VAL A CA 1
ATOM 759 C C . VAL A 1 93 ? -7.911 -11.987 0.177 1.00 98.25 93 VAL A C 1
ATOM 761 O O . VAL A 1 93 ? -8.768 -11.199 0.568 1.00 98.25 93 VAL A O 1
ATOM 764 N N . ARG A 1 94 ? -8.204 -12.996 -0.646 1.00 97.69 94 ARG A N 1
ATOM 765 C CA . ARG A 1 94 ? -9.566 -13.295 -1.101 1.00 97.69 94 ARG A CA 1
ATOM 766 C C . ARG A 1 94 ? -10.465 -13.701 0.070 1.00 97.69 94 ARG A C 1
ATOM 768 O O . ARG A 1 94 ? -11.539 -13.131 0.232 1.00 97.69 94 ARG A O 1
ATOM 775 N N . GLU A 1 95 ? -10.013 -14.635 0.900 1.00 97.75 95 GLU A N 1
ATOM 776 C CA . GLU A 1 95 ? -10.750 -15.142 2.067 1.00 97.75 95 GLU A CA 1
ATOM 777 C C . GLU A 1 95 ? -10.985 -14.063 3.131 1.00 97.75 95 GLU A C 1
ATOM 779 O O . GLU A 1 95 ? -12.045 -14.024 3.750 1.00 97.75 95 GLU A O 1
ATOM 784 N N . ALA A 1 96 ? -10.047 -13.124 3.286 1.00 97.00 96 ALA A N 1
ATOM 785 C CA . ALA A 1 96 ? -10.205 -11.971 4.171 1.00 97.00 96 ALA A CA 1
ATOM 786 C C . ALA A 1 96 ? -11.259 -10.952 3.685 1.00 97.00 96 ALA A C 1
ATOM 788 O O . ALA A 1 96 ? -11.513 -9.960 4.375 1.00 97.00 96 ALA A O 1
ATOM 789 N N . GLY A 1 97 ? -11.875 -11.171 2.517 1.00 96.75 97 GLY A N 1
ATOM 790 C CA . GLY A 1 97 ? -12.982 -10.371 1.995 1.00 96.75 97 GLY A CA 1
ATOM 791 C C . GLY A 1 97 ? -12.561 -9.089 1.279 1.00 96.75 97 GLY A C 1
ATOM 792 O O . GLY A 1 97 ? -13.371 -8.172 1.155 1.00 96.75 97 GLY A O 1
ATOM 793 N N . PHE A 1 98 ? -11.308 -8.987 0.825 1.00 98.19 98 PHE A N 1
ATOM 794 C CA . PHE A 1 98 ? -10.919 -7.910 -0.089 1.00 98.19 98 PHE A CA 1
ATOM 795 C C . PHE A 1 98 ? -11.604 -8.095 -1.440 1.00 98.19 98 PHE A C 1
ATOM 797 O O . PHE A 1 98 ? -11.992 -9.204 -1.779 1.00 98.19 98 PHE A O 1
ATOM 804 N N . GLY A 1 99 ? -11.727 -7.023 -2.222 1.00 97.38 99 GLY A N 1
ATOM 805 C CA . GLY A 1 99 ? -12.235 -7.041 -3.596 1.00 97.38 99 GLY A CA 1
ATOM 806 C C . GLY A 1 99 ? -11.132 -7.013 -4.656 1.00 97.38 99 GLY A C 1
ATOM 807 O O . GLY A 1 99 ? -11.359 -7.474 -5.777 1.00 97.38 99 GLY A O 1
ATOM 808 N N . PHE A 1 100 ? -9.948 -6.487 -4.324 1.00 98.00 100 PHE A N 1
ATOM 809 C CA . PHE A 1 100 ? -8.831 -6.354 -5.260 1.00 98.00 100 PHE A CA 1
ATOM 810 C C . PHE A 1 100 ? -7.472 -6.578 -4.596 1.00 98.00 100 PHE A C 1
ATOM 812 O O . PHE A 1 100 ? -7.264 -6.257 -3.427 1.00 98.00 100 PHE A O 1
ATOM 819 N N . GLY A 1 101 ? -6.518 -7.076 -5.378 1.00 97.62 101 GLY A N 1
ATOM 820 C CA . GLY A 1 101 ? -5.111 -7.217 -5.021 1.00 97.62 101 GLY A CA 1
ATOM 821 C C . GLY A 1 101 ? -4.230 -6.501 -6.040 1.00 97.62 101 GLY A C 1
ATOM 822 O O . GLY A 1 101 ? -4.320 -6.769 -7.239 1.00 97.62 101 GLY A O 1
ATOM 823 N N . VAL A 1 102 ? -3.360 -5.598 -5.580 1.00 96.19 102 VAL A N 1
ATOM 82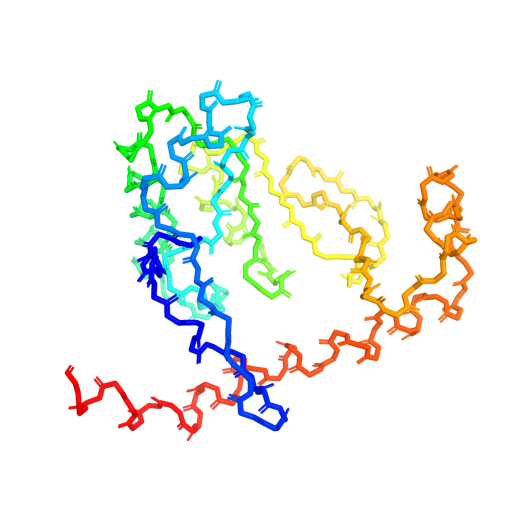4 C CA . VAL A 1 102 ? -2.474 -4.806 -6.446 1.00 96.19 102 VAL A CA 1
ATOM 825 C C . VAL A 1 102 ? -1.002 -5.105 -6.177 1.00 96.19 102 VAL A C 1
ATOM 827 O O . VAL A 1 102 ? -0.529 -5.130 -5.036 1.00 96.19 102 VAL A O 1
ATOM 830 N N . ARG A 1 103 ? -0.234 -5.277 -7.253 1.00 91.94 103 ARG A N 1
ATOM 831 C CA . ARG A 1 103 ? 1.209 -5.569 -7.229 1.00 91.94 103 ARG A CA 1
ATOM 832 C C . ARG A 1 103 ? 1.995 -4.531 -8.022 1.00 91.94 103 ARG A C 1
ATOM 834 O O . ARG A 1 103 ? 1.432 -3.763 -8.793 1.00 91.94 103 ARG A O 1
ATOM 841 N N . GLY A 1 104 ? 3.313 -4.506 -7.857 1.00 86.31 104 GLY A N 1
ATOM 842 C CA . GLY A 1 104 ? 4.177 -3.778 -8.790 1.00 86.31 104 GLY A CA 1
ATOM 843 C C . GLY A 1 104 ? 4.303 -4.520 -10.126 1.00 86.31 104 GLY A C 1
ATOM 844 O O . GLY A 1 104 ? 4.134 -5.737 -10.188 1.00 86.31 104 GLY A O 1
ATOM 845 N N . ILE A 1 105 ? 4.683 -3.815 -11.190 1.00 79.62 105 ILE A N 1
ATOM 846 C CA . ILE A 1 105 ? 4.918 -4.388 -12.532 1.00 79.62 105 ILE A CA 1
ATOM 847 C C . ILE A 1 105 ? 6.187 -5.262 -12.645 1.00 79.62 105 ILE A C 1
ATOM 849 O O . ILE A 1 105 ? 6.628 -5.606 -13.741 1.00 79.62 105 ILE A O 1
ATOM 853 N N . ARG A 1 106 ? 6.796 -5.656 -11.521 1.00 67.44 106 ARG A N 1
ATOM 854 C CA . ARG A 1 106 ? 7.844 -6.685 -11.499 1.00 67.44 106 ARG A CA 1
ATOM 855 C C . ARG A 1 106 ? 7.242 -7.987 -12.037 1.00 67.44 106 ARG A C 1
ATOM 857 O O . ARG A 1 106 ? 6.347 -8.541 -11.412 1.00 67.44 106 ARG A O 1
ATOM 864 N N . GLY A 1 107 ? 7.683 -8.414 -13.221 1.00 61.03 107 GLY A N 1
ATOM 865 C CA . GLY A 1 107 ? 7.078 -9.525 -13.975 1.00 61.03 107 GLY A CA 1
ATOM 866 C C . GLY A 1 107 ? 6.263 -9.099 -15.204 1.00 61.03 107 GLY A C 1
ATOM 867 O O . GLY A 1 107 ? 5.700 -9.949 -15.881 1.00 61.03 107 GLY A O 1
ATOM 868 N N . GLY A 1 108 ? 6.211 -7.799 -15.516 1.00 70.12 108 GLY A N 1
ATOM 869 C CA . GLY A 1 108 ? 5.491 -7.263 -16.671 1.00 70.12 108 GLY A CA 1
ATOM 870 C C . GLY A 1 108 ? 3.990 -7.086 -16.428 1.00 70.12 108 GLY A C 1
ATOM 871 O O . GLY A 1 108 ? 3.480 -7.327 -15.326 1.00 70.12 108 GLY A O 1
ATOM 872 N N . LEU A 1 109 ? 3.295 -6.620 -17.472 1.00 73.06 109 LEU A N 1
ATOM 873 C CA . LEU A 1 109 ? 1.838 -6.463 -17.456 1.00 73.06 109 LEU A CA 1
ATOM 874 C C . LEU A 1 109 ? 1.149 -7.831 -17.454 1.00 73.06 109 LEU A C 1
ATOM 876 O O . LEU A 1 109 ? 0.322 -8.054 -16.580 1.00 73.06 109 LEU A O 1
ATOM 880 N N . GLY A 1 110 ? 1.591 -8.759 -18.316 1.00 71.06 110 GLY A N 1
ATOM 881 C CA . GLY A 1 110 ? 1.132 -10.154 -18.350 1.00 71.06 110 GLY A CA 1
ATOM 882 C C . GLY A 1 110 ? -0.391 -10.322 -18.396 1.00 71.06 110 GLY A C 1
ATOM 883 O O . GLY A 1 110 ? -1.143 -9.360 -18.519 1.00 71.06 110 GLY A O 1
ATOM 884 N N . VAL A 1 111 ? -0.852 -11.565 -18.276 1.00 76.31 111 VAL A N 1
ATOM 885 C CA . VAL A 1 111 ? -2.247 -11.832 -17.908 1.00 76.31 111 VAL A CA 1
ATOM 886 C C . VAL A 1 111 ? -2.367 -11.635 -16.398 1.00 76.31 111 VAL A C 1
ATOM 888 O O . VAL A 1 111 ? -1.530 -12.127 -15.638 1.00 76.31 111 VAL A O 1
ATOM 891 N N . TYR A 1 112 ? -3.382 -10.899 -15.959 1.00 86.31 112 TYR A N 1
ATOM 892 C CA . TYR A 1 112 ? -3.671 -10.668 -14.547 1.00 86.31 112 TYR A CA 1
ATOM 893 C C . TYR A 1 112 ? -5.165 -10.838 -14.270 1.00 86.31 112 TYR A C 1
ATOM 895 O O . TYR A 1 112 ? -5.996 -10.701 -15.164 1.00 86.31 112 TYR A O 1
ATOM 903 N N . ASP A 1 113 ? -5.492 -11.113 -13.011 1.00 92.56 113 ASP A N 1
ATOM 904 C CA . ASP A 1 113 ? -6.853 -11.097 -12.478 1.00 92.56 113 ASP A CA 1
ATOM 905 C C . ASP A 1 113 ? -6.988 -9.991 -11.414 1.00 92.56 113 ASP A C 1
ATOM 907 O O . ASP A 1 113 ? -6.027 -9.269 -11.112 1.00 92.56 113 ASP A O 1
ATOM 911 N N . ARG A 1 114 ? -8.184 -9.858 -10.828 1.00 95.75 114 ARG A N 1
ATOM 912 C CA . ARG A 1 114 ? -8.493 -8.824 -9.828 1.00 95.75 114 ARG A CA 1
ATOM 913 C C . ARG A 1 114 ? -7.626 -8.884 -8.560 1.00 95.75 114 ARG A C 1
ATOM 915 O O . ARG A 1 114 ? -7.560 -7.887 -7.853 1.00 95.75 114 ARG A O 1
ATOM 922 N N . TRP A 1 115 ? -6.930 -9.990 -8.291 1.00 96.00 115 TRP A N 1
ATOM 923 C CA . TRP A 1 115 ? -6.034 -10.196 -7.144 1.00 96.00 115 TRP A CA 1
ATOM 924 C C . TRP A 1 115 ? -4.555 -9.965 -7.469 1.00 96.00 115 TRP A C 1
ATOM 926 O O . TRP A 1 115 ? -3.689 -10.210 -6.632 1.00 96.00 115 TRP A O 1
ATOM 936 N N . GLN A 1 116 ? -4.215 -9.538 -8.684 1.00 93.69 116 GLN A N 1
ATOM 937 C CA . GLN A 1 116 ? -2.824 -9.280 -9.071 1.00 93.69 116 GLN A CA 1
ATOM 938 C C . GLN A 1 116 ? -2.689 -8.170 -10.115 1.00 93.69 116 GLN A C 1
ATOM 940 O O . GLN A 1 116 ? -1.834 -8.240 -11.005 1.00 93.69 116 GLN A O 1
ATOM 945 N N . ILE A 1 117 ? -3.503 -7.124 -9.970 1.00 94.00 117 ILE A N 1
ATOM 946 C CA . ILE A 1 117 ? -3.524 -5.959 -10.855 1.00 94.00 117 ILE A CA 1
ATOM 947 C C . ILE A 1 117 ? -2.139 -5.282 -10.834 1.00 94.00 117 ILE A C 1
ATOM 949 O O . ILE A 1 117 ? -1.662 -4.874 -9.764 1.00 94.00 117 ILE A O 1
ATOM 953 N N . PRO A 1 118 ? -1.455 -5.167 -11.986 1.00 90.94 118 PRO A N 1
ATOM 954 C CA . PRO A 1 118 ? -0.137 -4.557 -12.059 1.00 90.94 118 PRO A CA 1
ATOM 955 C C . PRO A 1 118 ? -0.223 -3.033 -11.944 1.00 90.94 118 PRO A C 1
ATOM 957 O O . PRO A 1 118 ? -1.018 -2.382 -12.614 1.00 90.94 118 PRO A O 1
ATOM 960 N N . ARG A 1 119 ? 0.666 -2.445 -11.141 1.00 90.19 119 ARG A N 1
ATOM 961 C CA . ARG A 1 119 ? 0.855 -0.994 -11.032 1.00 90.19 119 ARG A CA 1
ATOM 962 C C . ARG A 1 119 ? 2.196 -0.578 -11.610 1.00 90.19 119 ARG A C 1
ATOM 964 O O . ARG A 1 119 ? 3.223 -1.206 -11.332 1.00 90.19 119 ARG A O 1
ATOM 971 N N . ILE A 1 120 ? 2.186 0.511 -12.370 1.00 89.00 120 ILE A N 1
ATOM 972 C CA . ILE A 1 120 ? 3.391 1.149 -12.901 1.00 89.00 120 ILE A CA 1
ATOM 973 C C . ILE A 1 120 ? 3.883 2.163 -11.854 1.00 89.00 120 ILE A C 1
ATOM 975 O O . ILE A 1 120 ? 3.164 3.120 -11.571 1.00 89.00 120 ILE A O 1
ATOM 979 N N . PRO A 1 121 ? 5.077 1.984 -11.261 1.00 88.38 121 PRO A N 1
ATOM 980 C CA . PRO A 1 121 ? 5.623 2.947 -10.309 1.00 88.38 121 PRO A CA 1
ATOM 981 C C . PRO A 1 121 ? 5.883 4.299 -10.973 1.00 88.38 121 PRO A C 1
ATOM 983 O O . PRO A 1 121 ? 6.348 4.337 -12.113 1.00 88.38 121 PRO A O 1
ATOM 986 N N . VAL A 1 122 ? 5.656 5.387 -10.243 1.00 89.31 122 VAL A N 1
ATOM 987 C CA . VAL A 1 122 ? 6.077 6.746 -10.608 1.00 89.31 122 VAL A CA 1
ATOM 988 C C . VAL A 1 122 ? 7.076 7.206 -9.551 1.00 89.31 122 VAL A C 1
ATOM 990 O O . VAL A 1 122 ? 6.822 7.054 -8.358 1.00 89.31 122 VAL A O 1
ATOM 993 N N . TYR A 1 123 ? 8.229 7.715 -9.982 1.00 87.62 123 TYR A N 1
ATOM 994 C CA . TYR A 1 123 ? 9.302 8.165 -9.091 1.00 87.62 123 TYR A CA 1
ATOM 995 C C . TYR A 1 123 ? 9.398 9.692 -9.073 1.00 87.62 123 TYR A C 1
ATOM 997 O O . TYR A 1 123 ? 9.051 10.349 -10.050 1.00 87.62 123 TYR A O 1
ATOM 1005 N N . ALA A 1 124 ? 9.920 10.259 -7.983 1.00 87.50 124 ALA A N 1
ATOM 1006 C CA . ALA A 1 124 ? 10.019 11.711 -7.803 1.00 87.50 124 ALA A CA 1
ATOM 1007 C C . ALA A 1 124 ? 10.861 12.419 -8.884 1.00 87.50 124 ALA A C 1
ATOM 1009 O O . ALA A 1 124 ? 10.614 13.575 -9.201 1.00 87.50 124 ALA A O 1
ATOM 1010 N N . PHE A 1 125 ? 11.830 11.718 -9.477 1.00 88.94 125 PHE A N 1
ATOM 1011 C CA . PHE A 1 125 ? 12.685 12.238 -10.549 1.00 88.94 125 PHE A CA 1
ATOM 1012 C C . PHE A 1 125 ? 12.101 12.025 -11.959 1.00 88.94 125 PHE A C 1
ATOM 1014 O O . PHE A 1 125 ? 12.795 12.229 -12.956 1.00 88.94 125 PHE A O 1
ATOM 1021 N N . GLU A 1 126 ? 10.855 11.557 -12.089 1.00 90.94 126 GLU A N 1
ATOM 1022 C CA . GLU A 1 126 ? 10.241 11.392 -13.406 1.00 90.94 126 GLU A CA 1
ATOM 1023 C C . GLU A 1 126 ? 9.813 12.721 -14.022 1.00 90.94 126 GLU A C 1
ATOM 1025 O O . GLU A 1 126 ? 9.199 13.569 -13.383 1.00 90.94 126 GLU A O 1
ATOM 1030 N N . SER A 1 127 ? 10.080 12.874 -15.320 1.00 92.00 127 SER A N 1
ATOM 1031 C CA . SER A 1 127 ? 9.575 14.010 -16.084 1.00 92.00 127 SER A CA 1
ATOM 1032 C C . SER A 1 127 ? 8.094 13.841 -16.426 1.00 92.00 127 SER A C 1
ATOM 1034 O O . SER A 1 127 ? 7.602 12.725 -16.617 1.00 92.00 127 SER A O 1
ATOM 1036 N N . LEU A 1 128 ? 7.393 14.957 -16.644 1.00 92.94 128 LEU A N 1
ATOM 1037 C CA . LEU A 1 128 ? 6.006 14.951 -17.131 1.00 92.94 128 LEU A CA 1
ATOM 1038 C C . LEU A 1 128 ? 5.838 14.149 -18.431 1.00 92.94 128 LEU A C 1
ATOM 1040 O O . LEU A 1 128 ? 4.825 13.482 -18.626 1.00 92.94 128 LEU A O 1
ATOM 1044 N N . LYS A 1 129 ? 6.845 14.160 -19.314 1.00 91.25 129 LYS A N 1
ATOM 1045 C CA . LYS A 1 129 ? 6.852 13.345 -20.538 1.00 91.25 129 LYS A CA 1
ATOM 1046 C C . LYS A 1 129 ? 6.851 11.846 -20.222 1.00 91.25 129 LYS A C 1
ATOM 1048 O O . LYS A 1 129 ? 6.132 11.092 -20.877 1.00 91.25 129 LYS A O 1
ATOM 1053 N N . ALA A 1 130 ? 7.634 11.414 -19.232 1.00 88.69 130 ALA A N 1
ATOM 1054 C CA . ALA A 1 130 ? 7.660 10.021 -18.790 1.00 88.69 130 ALA A CA 1
ATOM 1055 C C . ALA A 1 130 ? 6.324 9.611 -18.150 1.00 88.69 130 ALA A C 1
ATOM 1057 O O . ALA A 1 130 ? 5.786 8.561 -18.500 1.00 88.69 130 ALA A O 1
ATOM 1058 N N . ILE A 1 131 ? 5.745 10.470 -17.306 1.00 91.88 131 ILE A N 1
ATOM 1059 C CA . ILE A 1 131 ? 4.433 10.234 -16.685 1.00 91.88 131 ILE A CA 1
ATOM 1060 C C . ILE A 1 131 ? 3.341 10.111 -17.757 1.00 91.88 131 ILE A C 1
ATOM 1062 O O . ILE A 1 131 ? 2.610 9.124 -17.775 1.00 91.88 131 ILE A O 1
ATOM 1066 N N . ARG A 1 132 ? 3.276 11.038 -18.724 1.00 91.88 132 ARG A N 1
ATOM 1067 C CA . ARG A 1 132 ? 2.316 10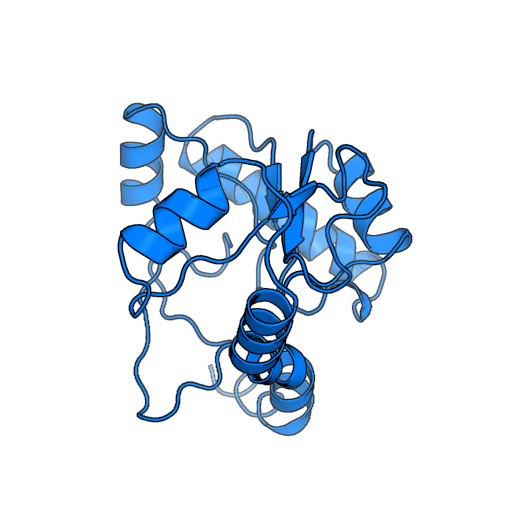.970 -19.844 1.00 91.88 132 ARG A CA 1
ATOM 1068 C C . ARG A 1 132 ? 2.448 9.678 -20.648 1.00 91.88 132 ARG A C 1
ATOM 1070 O O . ARG A 1 132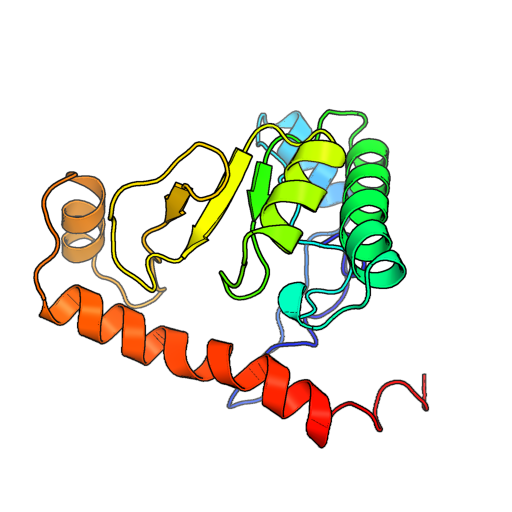 ? 1.442 9.071 -21.001 1.00 91.88 132 ARG A O 1
ATOM 1077 N N . LYS A 1 133 ? 3.678 9.217 -20.901 1.00 89.06 133 LYS A N 1
ATOM 1078 C CA . LYS A 1 133 ? 3.919 7.930 -21.573 1.00 89.06 133 LYS A CA 1
ATOM 1079 C C . LYS A 1 133 ? 3.328 6.767 -20.765 1.00 89.06 133 LYS A C 1
ATOM 1081 O O . LYS A 1 133 ? 2.682 5.907 -21.352 1.00 89.06 133 LYS A O 1
ATOM 1086 N N . LYS A 1 134 ? 3.494 6.752 -19.440 1.00 89.44 134 LYS A N 1
ATOM 1087 C CA . LYS A 1 134 ? 2.926 5.715 -18.557 1.00 89.44 134 LYS A CA 1
ATOM 1088 C C . LYS A 1 134 ? 1.405 5.719 -18.517 1.00 89.44 134 LYS A C 1
ATOM 1090 O O . LYS A 1 134 ? 0.808 4.651 -18.474 1.00 89.44 134 LYS A O 1
ATOM 1095 N N . LEU A 1 135 ? 0.798 6.900 -18.575 1.00 89.56 135 LEU A N 1
ATOM 1096 C CA . LEU A 1 135 ? -0.656 7.058 -18.592 1.00 89.56 135 LEU A CA 1
ATOM 1097 C C . LEU A 1 135 ? -1.285 6.736 -19.953 1.00 89.56 135 LEU A C 1
ATOM 1099 O O . LEU A 1 135 ? -2.474 6.458 -20.013 1.00 89.56 135 LEU A O 1
ATOM 1103 N N . SER A 1 136 ? -0.506 6.736 -21.040 1.00 87.94 136 SER A N 1
ATOM 1104 C CA . SER A 1 136 ? -1.031 6.530 -22.399 1.00 87.94 136 SER A CA 1
ATOM 1105 C C . SER A 1 136 ? -1.608 5.134 -22.673 1.00 87.94 136 SER A C 1
ATOM 1107 O O . SER A 1 136 ? -2.124 4.904 -23.762 1.00 87.94 136 SER A O 1
ATOM 1109 N N . GLY A 1 137 ? -1.453 4.177 -21.751 1.00 76.62 137 GLY A N 1
ATOM 1110 C CA . GLY A 1 137 ? -1.848 2.777 -21.954 1.00 76.62 137 GLY A CA 1
ATOM 1111 C C . GLY A 1 137 ? -1.004 2.029 -22.996 1.00 76.62 137 GLY A C 1
ATOM 1112 O O . GLY A 1 137 ? -1.173 0.827 -23.179 1.00 76.62 137 GLY A O 1
ATOM 1113 N N . GLN A 1 138 ? -0.067 2.713 -23.661 1.00 78.62 138 GLN A N 1
ATOM 1114 C CA . GLN A 1 138 ? 0.850 2.107 -24.617 1.00 78.62 138 GLN A CA 1
ATOM 1115 C C . GLN A 1 138 ? 1.879 1.225 -23.912 1.00 78.62 138 GLN A C 1
ATOM 1117 O O . GLN A 1 138 ? 2.268 1.458 -22.763 1.00 78.62 138 GLN A O 1
ATOM 1122 N N . GLN A 1 139 ? 2.404 0.252 -24.653 1.00 80.44 139 GLN A N 1
ATOM 1123 C CA . GLN A 1 139 ? 3.524 -0.547 -24.184 1.00 80.44 139 GLN A CA 1
ATOM 1124 C C . GLN A 1 139 ? 4.727 0.351 -23.857 1.00 80.44 139 GLN A C 1
ATOM 1126 O O . GLN A 1 139 ? 5.159 1.191 -24.656 1.00 80.44 139 GLN A O 1
ATOM 1131 N N . LEU A 1 140 ? 5.283 0.173 -22.658 1.00 83.38 140 LEU A N 1
ATOM 1132 C CA . LEU A 1 140 ? 6.472 0.904 -22.239 1.00 83.38 140 LEU A CA 1
ATOM 1133 C C . LEU A 1 140 ? 7.709 0.369 -22.980 1.00 83.38 140 LEU A C 1
ATOM 1135 O O . LEU A 1 140 ? 7.812 -0.832 -23.237 1.00 83.38 140 LEU A O 1
ATOM 1139 N N . PRO A 1 141 ? 8.692 1.220 -23.321 1.00 84.62 141 PRO A N 1
ATOM 1140 C CA . PRO A 1 141 ? 9.926 0.742 -23.934 1.00 84.62 141 PRO A CA 1
ATOM 1141 C C . PRO A 1 141 ? 10.725 -0.115 -22.937 1.00 84.62 141 PRO A C 1
ATOM 1143 O O . PRO A 1 141 ? 10.714 0.157 -21.738 1.00 84.62 141 PRO A O 1
ATOM 1146 N N . ARG A 1 142 ? 11.497 -1.101 -23.415 1.00 84.75 142 ARG A N 1
ATOM 1147 C CA . ARG A 1 142 ? 12.302 -2.010 -22.561 1.00 84.75 142 ARG A CA 1
ATOM 1148 C C . ARG A 1 142 ? 13.175 -1.289 -21.526 1.00 84.75 142 ARG A C 1
ATOM 1150 O O . ARG A 1 142 ? 13.255 -1.729 -20.384 1.00 84.75 142 ARG A O 1
ATOM 1157 N N . ARG A 1 143 ? 13.767 -0.147 -21.894 1.00 86.25 143 ARG A N 1
ATOM 1158 C CA . ARG A 1 143 ? 14.566 0.692 -20.979 1.00 86.25 143 ARG A CA 1
ATOM 1159 C C . ARG A 1 143 ? 13.789 1.169 -19.749 1.00 86.25 143 ARG A C 1
ATOM 1161 O O . ARG A 1 143 ? 14.372 1.338 -18.687 1.00 86.25 143 ARG A O 1
ATOM 1168 N N . GLU A 1 144 ? 12.481 1.376 -19.887 1.00 85.69 144 GLU A N 1
ATOM 1169 C CA . GLU A 1 144 ? 11.624 1.785 -18.778 1.00 85.69 144 GLU A CA 1
ATOM 1170 C C . GLU A 1 144 ? 11.435 0.618 -17.811 1.00 85.69 144 GLU A C 1
ATOM 1172 O O . GLU A 1 144 ? 11.633 0.786 -16.615 1.00 85.69 144 GLU A O 1
ATOM 1177 N N . TYR A 1 145 ? 11.168 -0.588 -18.318 1.00 83.31 145 TYR A N 1
ATOM 1178 C CA . TYR A 1 145 ? 11.127 -1.792 -17.484 1.00 83.31 145 TYR A CA 1
ATOM 1179 C C . TYR A 1 145 ? 12.456 -2.048 -16.768 1.00 83.31 145 TYR A C 1
ATOM 1181 O O . TYR A 1 145 ? 12.451 -2.379 -15.585 1.00 83.31 145 TYR A O 1
ATOM 1189 N N . TYR A 1 146 ? 13.583 -1.837 -17.452 1.00 83.69 146 TYR A N 1
ATOM 1190 C CA . TYR A 1 146 ? 14.907 -1.934 -16.840 1.00 83.69 146 TYR A CA 1
ATOM 1191 C C . TYR A 1 146 ? 15.088 -0.914 -15.709 1.00 83.69 146 TYR A C 1
ATOM 1193 O O . TYR A 1 146 ? 15.455 -1.290 -14.600 1.00 83.69 146 TYR A O 1
ATOM 1201 N N . LYS A 1 147 ? 14.736 0.358 -15.938 1.00 86.19 147 LYS A N 1
ATOM 1202 C CA . LYS A 1 147 ? 14.753 1.404 -14.903 1.00 86.19 147 LYS A CA 1
ATOM 1203 C C . LYS A 1 147 ? 13.895 1.024 -13.695 1.00 86.19 147 LYS A C 1
ATOM 1205 O O . LYS A 1 147 ? 14.368 1.080 -12.567 1.00 86.19 147 LYS A O 1
ATOM 1210 N N . LEU A 1 148 ? 12.650 0.599 -13.924 1.00 83.56 148 LEU A N 1
ATOM 1211 C CA . LEU A 1 148 ? 11.740 0.157 -12.861 1.00 83.56 148 LEU A CA 1
ATOM 1212 C C . LEU A 1 148 ? 12.329 -1.023 -12.075 1.00 83.56 148 LEU A C 1
ATOM 1214 O O . LEU A 1 148 ? 12.212 -1.073 -10.849 1.00 83.56 148 LEU A O 1
ATOM 1218 N N . TRP A 1 149 ? 12.977 -1.968 -12.761 1.00 81.12 149 TRP A N 1
ATOM 1219 C CA . TRP A 1 149 ? 13.660 -3.089 -12.124 1.00 81.12 149 TRP A CA 1
ATOM 1220 C C . TRP A 1 149 ? 14.820 -2.614 -11.241 1.00 81.12 149 TRP A C 1
ATOM 1222 O O . TRP A 1 149 ? 14.825 -2.950 -10.059 1.00 81.12 149 TRP A O 1
ATOM 1232 N N . VAL A 1 150 ? 15.715 -1.762 -11.758 1.00 82.81 150 VAL A N 1
ATOM 1233 C CA . VAL A 1 150 ? 16.853 -1.199 -11.007 1.00 82.81 150 VAL A CA 1
ATOM 1234 C C . VAL A 1 150 ? 16.382 -0.414 -9.783 1.00 82.81 150 VAL A C 1
ATOM 1236 O O . VAL A 1 150 ? 16.818 -0.694 -8.672 1.00 82.81 150 VAL A O 1
ATOM 1239 N N . CYS A 1 151 ? 15.448 0.526 -9.949 1.00 80.38 151 CYS A N 1
ATOM 1240 C CA . CYS A 1 151 ? 14.977 1.374 -8.851 1.00 80.38 151 CYS A CA 1
ATOM 1241 C C . CYS A 1 151 ? 14.257 0.581 -7.758 1.00 80.38 151 CYS A C 1
ATOM 1243 O O . CYS A 1 151 ? 14.316 0.937 -6.586 1.00 80.38 151 CYS A O 1
ATOM 1245 N N . SER A 1 152 ? 13.563 -0.495 -8.126 1.00 74.69 152 SER A N 1
ATOM 1246 C CA . SER A 1 152 ? 12.891 -1.336 -7.143 1.00 74.69 152 SER A CA 1
ATOM 1247 C C . SER A 1 152 ? 13.825 -2.380 -6.527 1.00 74.69 152 SER A C 1
ATOM 1249 O O . SER A 1 152 ? 13.513 -2.880 -5.445 1.00 74.69 152 SER A O 1
ATOM 1251 N N . ALA A 1 153 ? 14.919 -2.780 -7.200 1.00 74.56 153 ALA A N 1
ATOM 1252 C CA . ALA A 1 153 ? 15.811 -3.883 -6.798 1.00 74.56 153 ALA A CA 1
ATOM 1253 C C . ALA A 1 153 ? 16.188 -3.846 -5.304 1.00 74.56 153 ALA A C 1
ATOM 1255 O O . ALA A 1 153 ? 15.959 -4.862 -4.639 1.00 74.56 153 ALA A O 1
ATOM 1256 N N . PRO A 1 154 ? 16.592 -2.695 -4.727 1.00 70.25 154 PRO A N 1
ATOM 1257 C CA . PRO A 1 154 ? 16.919 -2.604 -3.304 1.00 70.25 154 PRO A CA 1
ATOM 1258 C C . PRO A 1 154 ? 15.752 -2.977 -2.378 1.00 70.25 154 PRO A C 1
ATOM 1260 O O . PRO A 1 154 ? 15.950 -3.717 -1.417 1.00 70.25 154 PRO A O 1
ATOM 1263 N N . ALA A 1 155 ? 14.517 -2.581 -2.712 1.00 66.94 155 ALA A N 1
ATOM 1264 C CA . ALA A 1 155 ? 13.323 -2.934 -1.934 1.00 66.94 155 ALA A CA 1
ATOM 1265 C C . ALA A 1 155 ? 13.044 -4.452 -1.921 1.00 66.94 155 ALA A C 1
ATOM 1267 O O . ALA A 1 155 ? 12.388 -4.967 -1.020 1.00 66.94 155 ALA A O 1
ATOM 1268 N N . GLY A 1 156 ? 13.542 -5.199 -2.917 1.00 66.81 156 GLY A N 1
ATOM 1269 C CA . GLY A 1 156 ? 13.475 -6.665 -2.935 1.00 66.81 156 GLY A CA 1
ATOM 1270 C C . GLY A 1 156 ? 14.478 -7.341 -1.995 1.00 66.81 156 GLY A C 1
ATOM 1271 O O . GLY A 1 156 ? 14.249 -8.477 -1.582 1.00 66.81 156 GLY A O 1
ATOM 1272 N N . LEU A 1 157 ? 15.562 -6.648 -1.635 1.00 72.19 157 LEU A N 1
ATOM 1273 C CA . LEU A 1 157 ? 16.572 -7.114 -0.680 1.00 72.19 157 LEU A CA 1
ATOM 1274 C C . LEU A 1 157 ? 16.193 -6.770 0.763 1.00 72.19 157 LEU A C 1
ATOM 1276 O O . LEU A 1 157 ? 16.676 -7.408 1.698 1.00 72.19 157 LEU A O 1
ATOM 1280 N N . THR A 1 158 ? 15.273 -5.825 0.958 1.00 70.81 158 THR A N 1
ATOM 1281 C CA . THR A 1 158 ? 14.788 -5.400 2.273 1.00 70.81 158 THR A CA 1
ATOM 1282 C C . THR A 1 158 ? 14.298 -6.552 3.159 1.00 70.81 158 THR A C 1
ATOM 1284 O O . THR A 1 158 ? 14.710 -6.595 4.315 1.00 70.81 158 THR A O 1
ATOM 1287 N N . PRO A 1 159 ? 13.520 -7.548 2.684 1.00 68.31 159 PRO A N 1
ATOM 1288 C CA . PRO A 1 159 ? 13.149 -8.696 3.519 1.00 68.31 159 PRO A CA 1
ATOM 1289 C C . PRO A 1 159 ? 14.338 -9.558 3.966 1.00 68.31 159 PRO A C 1
ATOM 1291 O O . PRO A 1 159 ? 14.260 -10.244 4.982 1.00 68.31 159 PRO A O 1
ATOM 1294 N N . TRP A 1 160 ? 15.430 -9.586 3.194 1.00 69.12 160 TRP A N 1
ATOM 1295 C CA . TRP A 1 160 ? 16.669 -10.262 3.585 1.00 69.12 160 TRP A CA 1
ATOM 1296 C C . TRP A 1 160 ? 17.415 -9.418 4.622 1.00 69.12 160 TRP A C 1
ATOM 1298 O O . TRP A 1 160 ? 17.738 -9.926 5.690 1.00 69.12 160 TRP A O 1
ATOM 1308 N N . PHE A 1 161 ? 17.550 -8.109 4.394 1.00 68.25 161 PHE A N 1
ATOM 1309 C CA . PHE A 1 161 ? 18.106 -7.182 5.382 1.00 68.25 161 PHE A CA 1
ATOM 1310 C C . PHE A 1 161 ? 17.362 -7.248 6.729 1.00 68.25 161 PHE A C 1
ATOM 1312 O O . PHE A 1 161 ? 17.984 -7.375 7.779 1.00 68.25 161 PHE A O 1
ATOM 1319 N N . GLN A 1 162 ? 16.026 -7.268 6.708 1.00 66.25 162 GLN A N 1
ATOM 1320 C CA . GLN A 1 162 ? 15.200 -7.417 7.909 1.00 66.25 162 GLN A CA 1
ATOM 1321 C C . GLN A 1 162 ? 15.506 -8.703 8.688 1.00 66.25 162 GLN A C 1
ATOM 1323 O O . GLN A 1 162 ? 15.494 -8.694 9.916 1.00 66.25 162 GLN A O 1
ATOM 1328 N N . ARG A 1 163 ? 15.781 -9.803 7.979 1.00 68.38 163 ARG A N 1
ATOM 1329 C CA . ARG A 1 163 ? 16.075 -11.105 8.586 1.00 68.38 163 ARG A CA 1
ATOM 1330 C C . ARG A 1 163 ? 17.409 -11.110 9.327 1.00 68.38 163 ARG A C 1
ATOM 1332 O O . ARG A 1 163 ? 17.488 -11.723 10.381 1.00 68.38 163 ARG A O 1
ATOM 1339 N N . PHE A 1 164 ? 18.435 -10.478 8.763 1.00 64.81 164 PHE A N 1
ATOM 1340 C CA . PHE A 1 164 ? 19.803 -10.569 9.284 1.00 64.81 164 PHE A CA 1
ATOM 1341 C C . PHE A 1 164 ? 20.201 -9.404 10.191 1.00 64.81 164 PHE A C 1
ATOM 1343 O O . PHE A 1 164 ? 21.035 -9.594 11.065 1.00 64.81 164 PHE A O 1
ATOM 1350 N N . PHE A 1 165 ? 19.596 -8.226 10.021 1.00 56.66 165 PHE A N 1
ATOM 1351 C CA . PHE A 1 165 ? 20.036 -7.005 10.707 1.00 56.66 165 PHE A CA 1
ATOM 1352 C C . PHE A 1 165 ? 18.967 -6.369 11.611 1.00 56.66 165 PHE A C 1
ATOM 1354 O O . PHE A 1 165 ? 19.264 -5.428 12.337 1.00 56.66 165 PHE A O 1
ATOM 1361 N N . LYS A 1 166 ? 17.716 -6.860 11.599 1.00 52.72 166 LYS A N 1
ATOM 1362 C CA . LYS A 1 166 ? 16.615 -6.328 12.434 1.00 52.72 166 LYS A CA 1
ATOM 1363 C C . LYS A 1 166 ? 16.044 -7.297 13.461 1.00 52.72 166 LYS A C 1
ATOM 1365 O O . LYS A 1 166 ? 15.249 -6.854 14.286 1.00 52.72 166 LYS A O 1
ATOM 1370 N N . SER A 1 167 ? 16.449 -8.568 13.471 1.00 41.91 167 SER A N 1
ATOM 1371 C CA . SER A 1 167 ? 16.067 -9.494 14.548 1.00 41.91 167 SER A CA 1
ATOM 1372 C C . SER A 1 167 ? 16.593 -9.055 15.923 1.00 41.91 167 SER A C 1
ATOM 1374 O O . SER A 1 167 ? 16.016 -9.451 16.925 1.00 41.91 167 SER A O 1
ATOM 1376 N N . GLN A 1 168 ? 17.618 -8.195 15.975 1.00 35.38 168 GLN A N 1
ATOM 1377 C CA . GLN A 1 168 ? 18.140 -7.593 17.211 1.00 35.38 168 GLN A CA 1
ATOM 1378 C C . GLN A 1 168 ? 17.415 -6.307 17.651 1.00 35.38 168 GLN A C 1
ATOM 1380 O O . GLN A 1 168 ? 17.484 -5.950 18.813 1.00 35.38 168 GLN A O 1
ATOM 1385 N N . LEU A 1 169 ? 16.673 -5.623 16.771 1.00 38.25 169 LEU A N 1
ATOM 1386 C CA . LEU A 1 169 ? 16.056 -4.314 17.074 1.00 38.25 169 LEU A CA 1
ATOM 1387 C C . LEU A 1 169 ? 14.604 -4.394 17.580 1.00 38.25 169 LEU A C 1
ATOM 1389 O O . LEU A 1 169 ? 14.012 -3.366 17.887 1.00 38.25 169 LEU A O 1
ATOM 1393 N N . LEU A 1 170 ? 14.010 -5.590 17.622 1.00 36.91 170 LEU A N 1
ATOM 1394 C CA . LEU A 1 170 ? 12.662 -5.826 18.167 1.00 36.91 170 LEU A CA 1
ATOM 1395 C C . LEU A 1 170 ? 12.684 -6.445 19.576 1.00 36.91 170 LEU A C 1
ATOM 1397 O O . LEU A 1 170 ? 11.621 -6.775 20.089 1.00 36.91 170 LEU A O 1
ATOM 1401 N N . LEU A 1 171 ? 13.869 -6.631 20.170 1.00 31.09 171 LEU A N 1
ATOM 1402 C CA . LEU A 1 171 ? 14.032 -7.123 21.544 1.00 31.09 171 LEU A CA 1
ATOM 1403 C C . LEU A 1 171 ? 14.316 -6.003 22.562 1.00 31.09 171 LEU A C 1
ATOM 1405 O O . LEU A 1 171 ? 14.165 -6.251 23.750 1.00 31.09 171 LEU A O 1
ATOM 1409 N N . ASP A 1 172 ? 14.618 -4.781 22.106 1.00 27.44 172 ASP A N 1
ATOM 1410 C CA . ASP A 1 172 ? 14.996 -3.648 22.970 1.00 27.44 172 ASP A CA 1
ATOM 1411 C C . ASP A 1 172 ? 14.012 -2.455 22.908 1.00 27.44 172 ASP A C 1
ATOM 1413 O O . ASP A 1 172 ? 14.420 -1.300 23.041 1.00 27.44 172 ASP A O 1
ATOM 1417 N N . MET A 1 173 ? 12.712 -2.698 22.684 1.00 33.28 173 MET A N 1
ATOM 1418 C CA . MET A 1 173 ? 11.656 -1.672 22.818 1.00 33.28 173 MET A CA 1
ATOM 1419 C C . MET A 1 173 ? 10.343 -2.235 23.352 1.00 33.28 173 MET A C 1
ATOM 1421 O O . MET A 1 173 ? 9.787 -3.141 22.691 1.00 33.28 173 MET A O 1
#

Foldseek 3Di:
DLQQAQHWDDLDPDDVPDIDRHHHLVRLQVCVVVVDADAFAFNNLAQLVPDDPVRNLCRQLVRQVSNCVSNVDGHAEYEYRLLDDDPSSLVSNVVSPHNAAEGECPVHCPDDDRNYHYDDDDDPPDDPVRVVVVVVPDDDPVVSVVVSCVVSVSSVCSNVCCVPPVVVVVVPD

pLDDT: mean 86.3, std 15.09, range [27.44, 98.5]

Sequence (173 aa):
MSGFLGRWNTWDVNPGGIRFRHLTAGQLRQLHEAGWEIGCHSHTHRDLRRLNERGLIREIDRSRKELAEVFSGEVLTFAYPFGLHNGRVREAVREAGFGFGVRGIRGGLGVYDRWQIPRIPVYAFESLKAIRKKLSGQQLPRREYYKLWVCSAPAGLTPWFQRFFKSQLLLDM